Protein AF-A0A849E4U0-F1 (afdb_monomer_lite)

Foldseek 3Di:
DDDPPVVVVVVVVVVVVLVVVLVVCVVVLVVVLVVLVVVVVVCCVPPVQLQDLVVQLVVVVVDDDPDPVVNVVSSCRSVVVVVVSVVVNVVSVVVNVVSVVVVVVVVVVVVVVVVVVD

pLDDT: mean 74.29, std 11.2, range [46.97, 92.69]

Sequence (118 aa):
MPTKHSNSDNNLQFIENRRRLIDAWRWAGSLSLLGLLAFILWLWYSNPILINPFGTIAAIESGSMPDTSMVIMAAMLPVIFILTLFLILLLLVLVTVSLNNEKRYMSIIDTLSDNDKV

Structure (mmCIF, N/CA/C/O backbone):
data_AF-A0A849E4U0-F1
#
_entry.id   AF-A0A849E4U0-F1
#
loop_
_atom_site.group_PDB
_atom_site.id
_atom_site.type_symbol
_atom_site.label_atom_id
_atom_site.label_alt_id
_atom_site.label_comp_id
_atom_site.label_asym_id
_atom_site.label_entity_id
_atom_site.label_seq_id
_atom_site.pdbx_PDB_ins_code
_atom_site.Cartn_x
_atom_site.Cartn_y
_atom_site.Cartn_z
_atom_site.occupancy
_atom_site.B_iso_or_equiv
_atom_site.auth_seq_id
_atom_site.auth_comp_id
_atom_site.auth_asym_id
_atom_site.auth_atom_id
_atom_site.pdbx_PDB_model_num
ATOM 1 N N . MET A 1 1 ? -8.733 13.817 48.796 1.00 46.97 1 MET A N 1
ATOM 2 C CA . MET A 1 1 ? -8.933 12.563 48.038 1.00 46.97 1 MET A CA 1
ATOM 3 C C . MET A 1 1 ? -9.868 12.802 46.851 1.00 46.97 1 MET A C 1
ATOM 5 O O . MET A 1 1 ? -11.076 12.720 47.019 1.00 46.97 1 MET A O 1
ATOM 9 N N . PRO A 1 2 ? -9.338 13.132 45.666 1.00 55.28 2 PRO A N 1
ATOM 10 C CA . PRO A 1 2 ? -9.996 12.868 44.378 1.00 55.28 2 PRO A CA 1
ATOM 11 C C . PRO A 1 2 ? -9.083 11.911 43.561 1.00 55.28 2 PRO A C 1
ATOM 13 O O . PRO A 1 2 ? -7.886 11.876 43.813 1.00 55.28 2 PRO A O 1
ATOM 16 N N . THR A 1 3 ? -9.513 10.994 42.689 1.00 49.28 3 THR A N 1
ATOM 17 C CA . THR A 1 3 ? -9.982 11.252 41.312 1.00 49.28 3 THR A CA 1
ATOM 18 C C . THR A 1 3 ? -10.331 9.916 40.599 1.00 49.28 3 THR A C 1
ATOM 20 O O . THR A 1 3 ? -9.871 9.655 39.491 1.00 49.28 3 THR A O 1
ATOM 23 N N . LYS A 1 4 ? -11.135 9.012 41.186 1.00 53.06 4 LYS A N 1
ATOM 24 C CA . LYS A 1 4 ? -11.465 7.738 40.493 1.00 53.06 4 LYS A CA 1
ATOM 25 C C . LYS A 1 4 ? -12.330 7.941 39.230 1.00 53.06 4 LYS A C 1
ATOM 27 O O . LYS A 1 4 ? -12.211 7.161 38.292 1.00 53.06 4 LYS A O 1
ATOM 32 N N . HIS A 1 5 ? -13.126 9.014 39.165 1.00 51.34 5 HIS A N 1
ATOM 33 C CA . HIS A 1 5 ? -13.988 9.307 38.008 1.00 51.34 5 HIS A CA 1
ATOM 34 C C . HIS A 1 5 ? -13.271 9.985 36.827 1.00 51.34 5 HIS A C 1
ATOM 36 O O . HIS A 1 5 ? -13.560 9.645 35.686 1.00 51.34 5 HIS A O 1
ATOM 42 N N . SER A 1 6 ? -12.260 10.832 37.071 1.00 55.31 6 SER A N 1
ATOM 43 C CA . SER A 1 6 ? -11.541 11.544 35.993 1.00 55.31 6 SER A CA 1
ATOM 44 C C . SER A 1 6 ? -10.879 10.592 34.983 1.00 55.31 6 SER A C 1
ATOM 46 O O . SER A 1 6 ? -10.915 10.839 33.780 1.00 55.31 6 SER A O 1
ATOM 48 N N . ASN A 1 7 ? -10.331 9.457 35.431 1.00 56.75 7 ASN A N 1
ATOM 49 C CA . ASN A 1 7 ? -9.714 8.494 34.512 1.00 56.75 7 ASN A CA 1
ATOM 50 C C . ASN A 1 7 ? -10.741 7.729 33.662 1.00 56.75 7 ASN A C 1
ATOM 52 O O . ASN A 1 7 ? -10.435 7.381 32.527 1.00 56.75 7 ASN A O 1
ATOM 56 N N . SER A 1 8 ? -11.947 7.476 34.180 1.00 60.38 8 SER A N 1
ATOM 57 C CA . SER A 1 8 ? -12.981 6.721 33.458 1.00 60.38 8 SER A CA 1
ATOM 58 C C . SER A 1 8 ? -13.527 7.510 32.268 1.00 60.38 8 SER A C 1
ATOM 60 O O . SER A 1 8 ? -13.617 6.980 31.162 1.00 60.38 8 SER A O 1
A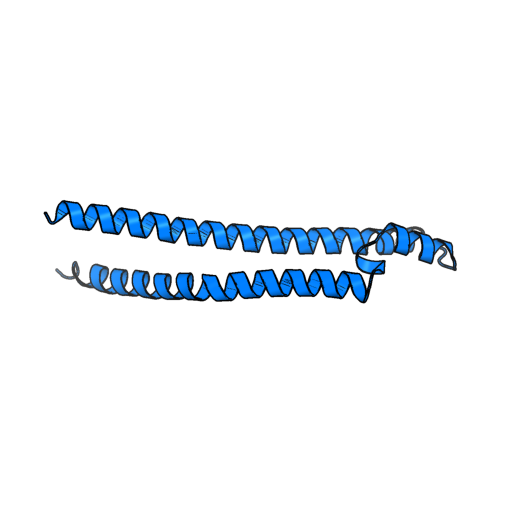TOM 62 N N . ASP A 1 9 ? -13.826 8.792 32.479 1.00 59.62 9 ASP A N 1
ATOM 63 C CA . ASP A 1 9 ? -14.437 9.645 31.455 1.00 59.62 9 ASP A CA 1
ATOM 64 C C . ASP A 1 9 ? -13.437 9.994 30.343 1.00 59.62 9 ASP A C 1
ATOM 66 O O . ASP A 1 9 ? -13.778 9.985 29.159 1.00 59.62 9 ASP A O 1
ATOM 70 N N . ASN A 1 10 ? -12.167 10.203 30.711 1.00 63.84 10 ASN A N 1
ATOM 71 C CA . ASN A 1 10 ? -11.082 10.369 29.747 1.00 63.84 10 ASN A CA 1
AT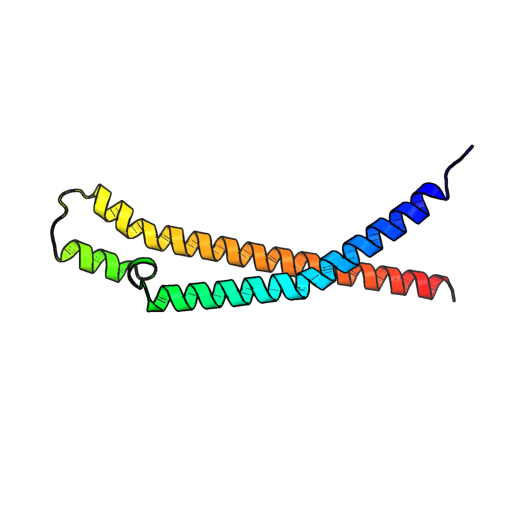OM 72 C C . ASN A 1 10 ? -10.866 9.087 28.927 1.00 63.84 10 ASN A C 1
ATOM 74 O O . ASN A 1 10 ? -10.758 9.154 27.703 1.00 63.84 10 ASN A O 1
ATOM 78 N N . ASN A 1 11 ? -10.861 7.911 29.566 1.00 62.22 11 ASN A N 1
ATOM 79 C CA . ASN A 1 11 ? -10.690 6.631 28.871 1.00 62.22 11 ASN A CA 1
ATOM 80 C C . ASN A 1 11 ? -11.810 6.358 27.860 1.00 62.22 11 ASN A C 1
ATOM 82 O O . ASN A 1 11 ? -11.523 5.904 26.753 1.00 62.22 11 ASN A O 1
ATOM 86 N N . LEU A 1 12 ? -13.061 6.680 28.198 1.00 65.50 12 LEU A N 1
ATOM 87 C CA . LEU A 1 12 ? -14.193 6.540 27.278 1.00 65.50 12 LEU A CA 1
ATOM 88 C C . LEU A 1 12 ? -14.032 7.434 26.039 1.00 65.50 12 LEU A C 1
ATOM 90 O O . LEU A 1 12 ? -14.172 6.949 24.916 1.00 65.50 12 LEU A O 1
ATOM 94 N N . GLN A 1 13 ? -13.628 8.698 26.215 1.00 68.81 13 GLN A N 1
ATOM 95 C CA . GLN A 1 13 ? -13.357 9.595 25.083 1.00 68.81 13 GLN A CA 1
ATOM 96 C C . GLN A 1 13 ? -12.170 9.131 24.221 1.00 68.81 13 GLN A C 1
ATOM 98 O O . GLN A 1 13 ? -12.217 9.237 22.992 1.00 68.81 13 GLN A O 1
ATOM 103 N N . PHE A 1 14 ? -11.112 8.578 24.826 1.00 69.12 14 PHE A N 1
ATOM 104 C CA . PHE A 1 14 ? -9.985 8.009 24.077 1.00 69.12 14 PHE A CA 1
ATOM 105 C C . PHE A 1 14 ? -10.394 6.786 23.247 1.00 69.12 14 PHE A C 1
ATOM 107 O O . PHE A 1 14 ? -9.951 6.650 22.102 1.00 69.12 14 PHE A O 1
ATOM 114 N N . ILE A 1 15 ? -11.244 5.914 23.793 1.00 69.38 15 ILE A N 1
ATOM 115 C CA . ILE A 1 15 ? -11.758 4.729 23.094 1.00 69.38 15 ILE A CA 1
ATOM 116 C C . ILE A 1 15 ? -12.645 5.146 21.916 1.00 69.38 15 ILE A C 1
ATOM 118 O O . ILE A 1 15 ? -12.499 4.620 20.811 1.00 69.38 15 ILE A O 1
ATOM 122 N N . GLU A 1 16 ? -13.514 6.136 22.108 1.00 72.88 16 GLU A N 1
ATOM 123 C CA . GLU A 1 16 ? -14.452 6.573 21.075 1.00 72.88 16 GLU A CA 1
ATOM 124 C C . GLU A 1 16 ? -13.762 7.309 19.914 1.00 72.88 16 GLU A C 1
ATOM 126 O O . GLU A 1 16 ? -14.062 7.055 18.742 1.00 72.88 16 GLU A O 1
ATOM 131 N N . ASN A 1 17 ? -12.748 8.129 20.209 1.00 72.88 17 ASN A N 1
ATOM 132 C CA . ASN A 1 17 ? -11.903 8.739 19.180 1.00 72.88 17 ASN A CA 1
ATOM 133 C C . ASN A 1 17 ? -11.123 7.686 18.382 1.00 72.88 17 ASN A C 1
ATOM 135 O O . ASN A 1 17 ? -11.088 7.750 17.152 1.00 72.88 17 ASN A O 1
ATOM 139 N N . ARG A 1 18 ? -10.549 6.675 19.051 1.00 70.81 18 ARG A N 1
ATOM 140 C CA . ARG A 1 18 ? -9.873 5.559 18.367 1.00 70.81 18 ARG A CA 1
ATOM 141 C C . ARG A 1 18 ? -10.834 4.786 17.469 1.00 70.81 18 ARG A C 1
ATOM 143 O O . ARG A 1 18 ? -10.486 4.500 16.329 1.00 70.81 18 ARG A O 1
ATOM 150 N N . ARG A 1 19 ? -12.062 4.521 17.923 1.00 71.44 19 ARG A N 1
ATOM 151 C CA . ARG A 1 19 ? -13.085 3.824 17.129 1.00 71.44 19 ARG A CA 1
ATOM 152 C C . ARG A 1 19 ? -13.394 4.555 15.820 1.00 71.44 19 ARG A C 1
ATOM 154 O O . ARG A 1 19 ? -13.405 3.926 14.764 1.00 71.44 19 ARG A O 1
ATOM 161 N N . ARG A 1 20 ? -13.543 5.885 15.867 1.00 74.50 20 ARG A N 1
ATOM 162 C CA . ARG A 1 20 ? -13.741 6.721 14.668 1.00 74.50 20 ARG A CA 1
ATOM 163 C C . ARG A 1 20 ? -12.543 6.686 13.724 1.00 74.50 20 ARG A C 1
ATOM 165 O O . ARG A 1 20 ? -12.741 6.570 12.517 1.00 74.50 20 ARG A O 1
ATOM 172 N N . LEU A 1 21 ? -11.317 6.736 14.255 1.00 72.81 21 LEU A N 1
ATOM 173 C CA . LEU A 1 21 ? -10.105 6.590 13.442 1.00 72.81 21 LEU A CA 1
ATOM 174 C C . LEU A 1 21 ? -10.071 5.228 12.740 1.00 72.81 21 LEU A C 1
ATOM 176 O O . LEU A 1 21 ? -9.798 5.172 11.547 1.00 72.81 21 LEU A O 1
ATOM 180 N N . ILE A 1 22 ? -10.399 4.143 13.443 1.00 74.50 22 ILE A N 1
ATOM 181 C CA . ILE A 1 22 ? -10.374 2.788 12.880 1.00 74.50 22 ILE A CA 1
ATOM 182 C C . ILE A 1 22 ? -11.480 2.588 11.823 1.00 74.50 22 ILE A C 1
ATOM 184 O O . ILE A 1 22 ? -11.284 1.871 10.836 1.00 74.50 22 ILE A O 1
ATOM 188 N N . ASP A 1 23 ? -12.654 3.198 11.995 1.00 74.62 23 ASP A N 1
ATOM 189 C CA . ASP A 1 23 ? -13.731 3.144 10.997 1.00 74.62 23 ASP A CA 1
ATOM 190 C C . ASP A 1 23 ? -13.437 4.003 9.762 1.00 74.62 23 ASP A C 1
ATOM 192 O O . ASP A 1 23 ? -13.621 3.531 8.637 1.00 74.62 23 ASP A O 1
ATOM 196 N N . ALA A 1 24 ? -12.886 5.206 9.941 1.00 77.81 24 ALA A N 1
ATOM 197 C CA . ALA A 1 24 ? -12.401 6.025 8.832 1.00 77.81 24 ALA A CA 1
AT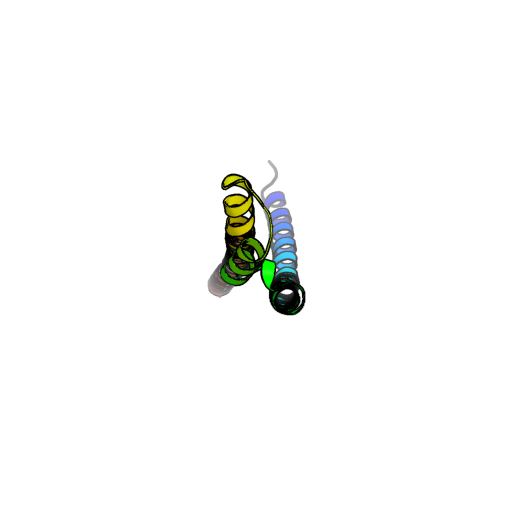OM 198 C C . ALA A 1 24 ? -11.241 5.339 8.088 1.00 77.81 24 ALA A C 1
ATOM 200 O O . ALA A 1 24 ? -11.171 5.385 6.858 1.00 77.81 24 ALA A O 1
ATOM 201 N N . TRP A 1 25 ? -10.372 4.626 8.814 1.00 74.19 25 TRP A N 1
ATOM 202 C CA . TRP A 1 25 ? -9.244 3.906 8.229 1.00 74.19 25 TRP A CA 1
ATOM 203 C C . TRP A 1 25 ? -9.662 2.741 7.332 1.00 74.19 25 TRP A C 1
ATOM 205 O O . TRP A 1 25 ? -8.947 2.417 6.393 1.00 74.19 25 TRP A O 1
ATOM 215 N N . ARG A 1 26 ? -10.837 2.129 7.535 1.00 75.38 26 ARG A N 1
ATOM 216 C CA . ARG A 1 26 ? -11.344 1.112 6.592 1.00 75.38 26 ARG A CA 1
ATOM 217 C C . ARG A 1 26 ? -11.517 1.685 5.187 1.00 75.38 26 ARG A C 1
ATOM 219 O O . ARG A 1 26 ? -11.155 1.027 4.213 1.00 75.38 26 ARG A O 1
ATOM 226 N N . TRP A 1 27 ? -12.035 2.907 5.095 1.00 77.50 27 TRP A N 1
ATOM 227 C CA . TRP A 1 27 ? -12.191 3.614 3.827 1.00 77.50 27 TRP A CA 1
ATOM 228 C C . TRP A 1 27 ? -10.862 4.167 3.327 1.00 77.50 27 TRP A C 1
ATOM 230 O O . TRP A 1 27 ? -10.505 3.908 2.183 1.00 77.50 27 TRP A O 1
ATOM 240 N N . ALA A 1 28 ? -10.098 4.853 4.181 1.00 81.81 28 ALA A N 1
ATOM 241 C CA . ALA A 1 28 ? -8.818 5.443 3.791 1.00 81.81 28 ALA A CA 1
ATOM 242 C C . ALA A 1 28 ? -7.782 4.381 3.381 1.00 81.81 28 ALA A C 1
ATOM 244 O O . ALA A 1 28 ? -7.089 4.551 2.380 1.00 81.81 28 ALA A O 1
ATOM 245 N N . GLY A 1 29 ? -7.714 3.261 4.102 1.00 81.31 29 GLY A N 1
ATOM 246 C CA . GLY A 1 29 ? -6.846 2.124 3.808 1.00 81.31 29 GLY A CA 1
ATOM 247 C C . GLY A 1 29 ? -7.248 1.406 2.523 1.00 81.31 29 GLY A C 1
ATOM 248 O O . GLY A 1 29 ? -6.392 1.173 1.674 1.00 81.31 29 GLY A O 1
ATOM 249 N N . SER A 1 30 ? -8.546 1.138 2.322 1.00 82.44 30 SER A N 1
ATOM 250 C CA . SER A 1 30 ? -9.031 0.549 1.062 1.00 82.44 30 SER A CA 1
ATOM 251 C C . SER A 1 30 ? -8.773 1.476 -0.124 1.00 82.44 30 SER A C 1
ATOM 253 O O . SER A 1 30 ? -8.271 1.021 -1.145 1.00 82.44 30 SER A O 1
ATOM 255 N N . LEU A 1 31 ? -9.050 2.776 0.018 1.00 88.12 31 LEU A N 1
ATOM 256 C CA . LEU A 1 31 ? -8.804 3.772 -1.025 1.00 88.12 31 LEU A CA 1
ATOM 257 C C . LEU A 1 31 ? -7.309 3.900 -1.340 1.00 88.12 31 LEU A C 1
ATOM 259 O O . LEU A 1 31 ? -6.941 3.965 -2.507 1.00 88.12 31 LEU A O 1
ATOM 263 N N . SER A 1 32 ? -6.449 3.872 -0.318 1.00 84.06 32 SER A N 1
ATOM 264 C CA . SER A 1 32 ? -4.992 3.890 -0.489 1.00 84.06 32 SER A CA 1
ATOM 265 C C . SER A 1 32 ? -4.491 2.638 -1.202 1.00 84.06 32 SER A C 1
ATOM 267 O O . SER A 1 32 ? -3.657 2.741 -2.093 1.00 84.06 32 SER A O 1
ATOM 269 N N . LEU A 1 33 ? -5.023 1.460 -0.863 1.00 85.75 33 LEU A N 1
ATOM 270 C CA . LEU A 1 33 ? -4.648 0.200 -1.504 1.00 85.75 33 LEU A CA 1
ATOM 271 C C . LEU A 1 33 ? -5.090 0.159 -2.974 1.00 85.75 33 LEU A C 1
ATOM 273 O O . LEU A 1 33 ? -4.320 -0.232 -3.849 1.00 85.75 33 LEU A O 1
ATOM 277 N N . LEU A 1 34 ? -6.317 0.608 -3.250 1.00 89.62 34 LEU A N 1
ATOM 278 C CA . LEU A 1 34 ? -6.876 0.689 -4.599 1.00 89.62 34 LEU A CA 1
ATOM 279 C C . LEU A 1 34 ? -6.120 1.730 -5.436 1.00 89.62 34 LEU A C 1
ATOM 281 O O . LEU A 1 34 ? -5.769 1.462 -6.582 1.00 89.62 34 LEU A O 1
ATOM 285 N N . GLY A 1 35 ? -5.790 2.878 -4.839 1.00 89.81 35 GLY A N 1
ATOM 286 C CA . GLY A 1 35 ? -4.948 3.906 -5.446 1.00 89.81 35 GLY A CA 1
ATOM 287 C C . GLY A 1 35 ? -3.537 3.404 -5.749 1.00 89.81 35 GLY A C 1
ATOM 288 O O . GLY A 1 35 ? -3.030 3.650 -6.838 1.00 89.81 35 GLY A O 1
ATOM 289 N N . LEU A 1 36 ? -2.927 2.640 -4.839 1.00 87.19 36 LEU A N 1
ATOM 290 C CA . LEU A 1 36 ? -1.613 2.030 -5.050 1.00 87.19 36 LEU A CA 1
ATOM 291 C C . LEU A 1 36 ? -1.650 1.004 -6.191 1.00 87.19 36 LEU A C 1
ATOM 293 O O . LEU A 1 36 ? -0.782 1.025 -7.056 1.00 87.19 36 LEU A O 1
ATOM 297 N N . LEU A 1 37 ? -2.675 0.150 -6.245 1.00 87.75 37 LEU A N 1
ATOM 298 C CA . LEU A 1 37 ? -2.875 -0.790 -7.352 1.00 87.75 37 LEU A CA 1
ATOM 299 C C . LEU A 1 37 ? -3.070 -0.070 -8.689 1.00 87.75 37 LEU A C 1
ATOM 301 O O . LEU A 1 37 ? -2.429 -0.428 -9.674 1.00 87.75 37 LEU A O 1
ATOM 305 N N . ALA A 1 38 ? -3.913 0.964 -8.721 1.00 90.50 38 ALA A N 1
ATOM 306 C CA . ALA A 1 38 ? -4.123 1.780 -9.911 1.00 90.50 38 ALA A CA 1
ATOM 307 C C . ALA A 1 38 ? -2.824 2.466 -10.354 1.00 90.50 38 ALA A C 1
ATOM 309 O O . ALA A 1 38 ? -2.517 2.482 -11.542 1.00 90.50 38 ALA A O 1
ATOM 310 N N . PHE A 1 39 ? -2.032 2.968 -9.405 1.00 86.31 39 PHE A N 1
ATOM 311 C CA . PHE A 1 39 ? -0.730 3.561 -9.676 1.00 86.31 39 PHE A CA 1
ATOM 312 C C . PHE A 1 39 ? 0.257 2.540 -10.251 1.00 86.31 39 PHE A C 1
ATOM 314 O O . PHE A 1 39 ? 0.912 2.837 -11.244 1.00 86.31 39 PHE A O 1
ATOM 321 N N . ILE A 1 40 ? 0.324 1.325 -9.697 1.00 83.94 40 ILE A N 1
ATOM 322 C CA . ILE A 1 40 ? 1.170 0.242 -10.221 1.00 83.94 40 ILE A CA 1
ATOM 323 C C . ILE A 1 40 ? 0.763 -0.115 -11.655 1.00 83.94 40 ILE A C 1
ATOM 325 O O . ILE A 1 40 ? 1.626 -0.199 -12.525 1.00 83.94 40 ILE A O 1
ATOM 329 N N . LEU A 1 41 ? -0.538 -0.289 -11.917 1.00 86.12 41 LEU A N 1
ATOM 330 C CA . LEU A 1 41 ? -1.060 -0.600 -13.253 1.00 86.12 41 LEU A CA 1
ATOM 331 C C . LEU A 1 41 ? -0.775 0.525 -14.252 1.00 86.12 41 LEU A C 1
ATOM 333 O O . LEU A 1 41 ? -0.352 0.266 -15.379 1.00 86.12 41 LEU A O 1
ATOM 337 N N . TRP A 1 42 ? -0.969 1.774 -13.830 1.00 86.81 42 TRP A N 1
ATOM 338 C CA . TRP A 1 42 ? -0.661 2.944 -14.643 1.00 86.81 42 TRP A CA 1
ATOM 339 C C . TRP A 1 42 ? 0.833 3.030 -14.960 1.00 86.81 42 TRP A C 1
ATOM 341 O O . TRP A 1 42 ? 1.207 3.265 -16.107 1.00 86.81 42 TRP A O 1
ATOM 351 N N . LEU A 1 43 ? 1.696 2.765 -13.978 1.00 82.06 43 LEU A N 1
ATOM 352 C CA . LEU A 1 4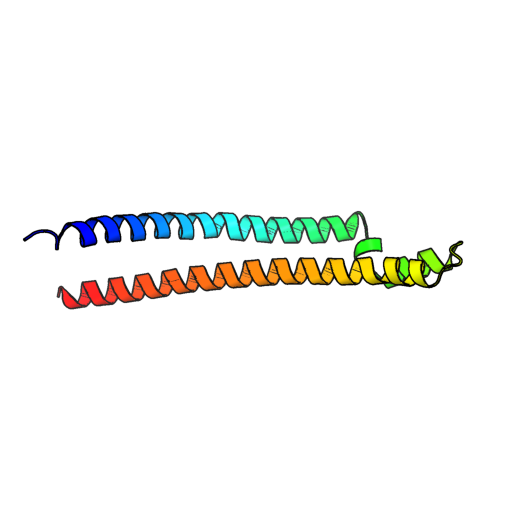3 ? 3.145 2.772 -14.163 1.00 82.06 43 LEU A CA 1
ATOM 353 C C . LEU A 1 43 ? 3.602 1.643 -15.096 1.00 82.06 43 LEU A C 1
ATOM 355 O O . LEU A 1 43 ? 4.491 1.862 -15.917 1.00 82.06 43 LEU A O 1
ATOM 359 N N . TRP A 1 44 ? 2.932 0.487 -15.045 1.00 79.12 44 TRP A N 1
ATOM 360 C CA . TRP A 1 44 ? 3.119 -0.623 -15.986 1.00 79.12 44 TRP A CA 1
ATOM 361 C C . TRP A 1 44 ? 2.831 -0.218 -17.434 1.00 79.12 44 TRP A C 1
ATOM 363 O O . TRP A 1 44 ? 3.582 -0.585 -18.335 1.00 79.12 44 TRP A O 1
ATOM 373 N N . TYR A 1 45 ? 1.771 0.563 -17.658 1.00 81.12 45 TYR A N 1
ATOM 374 C CA . TYR A 1 45 ? 1.386 1.019 -18.994 1.00 81.12 45 TYR A CA 1
ATOM 375 C C . TYR A 1 45 ? 2.246 2.187 -19.498 1.00 81.12 45 TYR A C 1
ATOM 377 O O . TYR A 1 45 ? 2.677 2.189 -20.647 1.00 81.12 45 TYR A O 1
ATOM 385 N N . SER A 1 46 ? 2.505 3.188 -18.653 1.00 79.31 46 SER A N 1
ATOM 386 C CA . SER A 1 46 ? 3.188 4.418 -19.068 1.00 79.31 46 SER A CA 1
ATOM 387 C C . SER A 1 46 ? 4.711 4.309 -19.088 1.00 79.31 46 SER A C 1
ATOM 389 O O . SER A 1 46 ? 5.337 4.952 -19.924 1.00 79.31 46 SER A O 1
ATOM 391 N N . ASN A 1 47 ? 5.325 3.537 -18.185 1.00 71.62 47 ASN A N 1
ATOM 392 C CA . ASN A 1 47 ? 6.783 3.472 -18.047 1.00 71.62 47 ASN A CA 1
ATOM 393 C C . ASN A 1 47 ? 7.268 2.033 -17.788 1.00 71.62 47 ASN A C 1
ATOM 395 O O . ASN A 1 47 ? 7.795 1.738 -16.711 1.00 71.62 47 ASN A O 1
ATOM 399 N N . PRO A 1 48 ? 7.161 1.130 -18.781 1.00 70.25 48 PRO A N 1
ATOM 400 C CA . PRO A 1 48 ? 7.547 -0.275 -18.623 1.00 70.25 48 PRO A CA 1
ATOM 401 C C . PRO A 1 48 ? 9.036 -0.462 -18.280 1.00 70.25 48 PRO A C 1
ATOM 403 O O . PRO A 1 48 ? 9.403 -1.460 -17.666 1.00 70.25 48 PRO A O 1
ATOM 406 N N . ILE A 1 49 ? 9.889 0.516 -18.607 1.00 66.44 49 ILE A N 1
ATOM 407 C CA . ILE A 1 49 ? 11.332 0.523 -18.305 1.00 66.44 49 ILE A CA 1
ATOM 408 C C . ILE A 1 49 ? 11.615 0.525 -16.791 1.00 66.44 49 ILE A C 1
ATOM 410 O O . ILE A 1 49 ? 12.641 0.003 -16.364 1.00 66.44 49 ILE A O 1
ATOM 414 N N . LEU A 1 50 ? 10.713 1.077 -15.971 1.00 63.66 50 LEU A N 1
ATOM 415 C CA . LEU A 1 50 ? 10.865 1.131 -14.509 1.00 63.66 50 LEU A CA 1
ATOM 416 C C . LEU A 1 50 ? 10.462 -0.170 -13.809 1.00 63.66 50 LEU A C 1
ATOM 418 O O . LEU A 1 50 ? 10.716 -0.318 -12.619 1.00 63.66 50 LEU A O 1
ATOM 422 N N . ILE A 1 51 ? 9.817 -1.098 -14.517 1.00 64.75 51 ILE A N 1
ATOM 423 C CA . ILE A 1 51 ? 9.314 -2.347 -13.929 1.00 64.75 51 ILE A CA 1
ATOM 424 C C . ILE A 1 51 ? 9.956 -3.570 -14.582 1.00 64.75 51 ILE A C 1
ATOM 426 O O . ILE A 1 51 ? 10.145 -4.587 -13.920 1.00 64.75 51 ILE A O 1
ATOM 430 N N . ASN A 1 52 ? 10.329 -3.482 -15.860 1.00 67.44 52 ASN A N 1
ATOM 431 C CA . ASN A 1 52 ? 10.997 -4.560 -16.571 1.00 67.44 52 ASN A CA 1
ATOM 432 C C . ASN A 1 52 ? 12.515 -4.310 -16.654 1.00 67.44 52 ASN A C 1
ATOM 434 O O . ASN A 1 52 ? 12.955 -3.626 -17.582 1.00 67.44 52 ASN A O 1
ATOM 438 N N . PRO A 1 53 ? 13.326 -4.911 -15.759 1.00 63.00 53 PRO A N 1
ATOM 439 C CA . PRO A 1 53 ? 14.777 -4.735 -15.773 1.00 63.00 53 PRO A CA 1
ATOM 440 C C . PRO A 1 53 ? 15.425 -5.249 -17.068 1.00 63.00 53 PRO A C 1
ATOM 442 O O . PRO A 1 53 ? 16.438 -4.707 -17.503 1.00 63.00 53 PRO A O 1
ATOM 445 N N . PHE A 1 54 ? 14.828 -6.245 -17.733 1.00 64.75 54 PHE A N 1
ATOM 446 C CA . PHE A 1 54 ? 15.329 -6.757 -19.013 1.00 64.75 54 PHE A CA 1
ATOM 447 C C . PHE A 1 54 ? 15.114 -5.758 -20.157 1.00 64.75 54 PHE A C 1
ATOM 449 O O . PHE A 1 54 ? 15.951 -5.660 -21.050 1.00 64.75 54 PHE A O 1
ATOM 456 N N . GLY A 1 55 ? 14.030 -4.975 -20.107 1.00 60.88 55 GLY A N 1
ATOM 457 C CA . GLY A 1 55 ? 13.777 -3.895 -21.065 1.00 60.88 55 GLY A CA 1
ATOM 458 C C . GLY A 1 55 ? 14.769 -2.741 -20.914 1.00 60.88 55 GLY A C 1
ATOM 459 O O . GLY A 1 55 ? 15.206 -2.171 -21.911 1.00 60.88 55 GLY A O 1
ATOM 460 N N . THR A 1 56 ? 15.176 -2.437 -19.680 1.00 63.12 56 THR A N 1
ATOM 461 C CA . THR A 1 56 ? 16.211 -1.438 -19.385 1.00 63.12 56 THR A CA 1
ATOM 462 C C . THR A 1 56 ? 17.576 -1.895 -19.901 1.00 63.12 56 THR A C 1
ATOM 464 O O . THR A 1 56 ? 18.254 -1.128 -20.575 1.00 63.12 56 THR A O 1
ATOM 467 N N . ILE A 1 57 ? 17.957 -3.154 -19.656 1.00 64.69 57 ILE A N 1
ATOM 468 C CA . ILE A 1 57 ? 19.233 -3.726 -20.123 1.00 64.69 57 ILE A CA 1
ATOM 469 C C . ILE A 1 57 ? 19.302 -3.751 -21.657 1.00 64.69 57 ILE A C 1
ATOM 471 O O . ILE A 1 57 ? 20.296 -3.302 -22.220 1.00 64.69 57 ILE A O 1
ATOM 475 N N . ALA A 1 58 ? 18.231 -4.177 -22.337 1.00 63.72 58 ALA A N 1
ATOM 476 C CA . ALA A 1 58 ? 18.174 -4.192 -23.801 1.00 63.72 58 ALA A CA 1
ATOM 477 C C . ALA A 1 58 ? 18.252 -2.779 -24.414 1.00 63.72 58 ALA A C 1
ATOM 479 O O . ALA A 1 58 ? 18.889 -2.581 -25.448 1.00 63.72 58 ALA A O 1
ATOM 480 N N . ALA A 1 59 ? 17.645 -1.776 -23.767 1.00 61.97 59 ALA A N 1
ATOM 481 C CA . ALA A 1 59 ? 17.752 -0.379 -24.189 1.00 61.97 59 ALA A CA 1
ATOM 482 C C . ALA A 1 59 ? 19.180 0.171 -24.005 1.00 61.97 59 ALA A C 1
ATOM 484 O O . ALA A 1 59 ? 19.669 0.899 -24.868 1.00 61.97 59 ALA A O 1
ATOM 485 N N . ILE A 1 60 ? 19.867 -0.224 -22.929 1.00 63.72 60 ILE A N 1
ATOM 486 C CA . ILE A 1 60 ? 21.255 0.163 -22.635 1.00 63.72 60 ILE A CA 1
ATOM 487 C C . ILE A 1 60 ? 22.246 -0.497 -23.606 1.00 63.72 60 ILE A C 1
ATOM 489 O O . ILE A 1 60 ? 23.163 0.169 -24.084 1.00 63.72 60 ILE A O 1
ATOM 493 N N . GLU A 1 61 ? 22.047 -1.774 -23.950 1.00 64.06 61 GLU A N 1
ATOM 494 C CA . GLU A 1 61 ? 22.851 -2.472 -24.966 1.00 64.06 61 GLU A CA 1
ATOM 495 C C . GLU A 1 61 ? 22.680 -1.862 -26.366 1.00 64.06 61 GLU A C 1
ATOM 497 O O . GLU A 1 61 ? 23.618 -1.876 -27.162 1.00 64.06 61 GLU A O 1
ATOM 502 N N . SER A 1 62 ? 21.510 -1.285 -26.665 1.00 64.50 62 SER A N 1
ATOM 503 C CA . SER A 1 62 ? 21.196 -0.745 -27.994 1.00 64.50 62 SER A CA 1
ATOM 504 C C . SER A 1 62 ? 21.856 0.601 -28.332 1.00 64.50 62 SER A C 1
ATOM 506 O O . SER A 1 62 ? 21.810 1.017 -29.491 1.00 64.50 62 SER A O 1
ATOM 508 N N . GLY A 1 63 ? 22.512 1.280 -27.381 1.00 60.16 63 GLY A N 1
ATOM 509 C CA . GLY A 1 63 ? 23.251 2.500 -27.707 1.00 60.16 63 GLY A CA 1
ATOM 510 C C . GLY A 1 63 ? 23.854 3.275 -26.533 1.00 60.16 63 GLY A C 1
ATOM 511 O O . GLY A 1 63 ? 23.176 4.073 -25.898 1.00 60.16 63 GLY A O 1
ATOM 512 N N . SER A 1 64 ? 25.184 3.173 -26.399 1.00 57.91 64 SER A N 1
ATOM 513 C CA . SER A 1 64 ? 26.088 4.252 -25.953 1.00 57.91 64 SER A CA 1
ATOM 514 C C . SER A 1 64 ? 26.105 4.655 -24.465 1.00 57.91 64 SER A C 1
ATOM 516 O O . SER A 1 64 ? 25.787 5.798 -24.143 1.00 57.91 64 SER A O 1
ATOM 518 N N . MET A 1 65 ? 26.656 3.820 -23.572 1.00 51.47 65 MET A N 1
ATOM 519 C CA . MET A 1 65 ? 27.232 4.307 -22.301 1.00 51.47 65 MET A CA 1
ATOM 520 C C . MET A 1 65 ? 28.465 3.479 -21.880 1.00 51.47 65 MET A C 1
ATOM 522 O O . MET A 1 65 ? 28.318 2.312 -21.515 1.00 51.47 65 MET A O 1
ATOM 526 N N . PRO A 1 66 ? 29.685 4.051 -21.924 1.00 55.41 66 PRO A N 1
ATOM 527 C CA . PRO A 1 66 ? 30.928 3.375 -21.563 1.00 55.41 66 PRO A CA 1
ATOM 528 C C . PRO A 1 66 ? 31.219 3.500 -20.061 1.00 55.41 66 PRO A C 1
ATOM 530 O O . PRO A 1 66 ? 32.281 3.970 -19.681 1.00 55.41 66 PRO A O 1
ATOM 533 N N . ASP A 1 67 ? 30.280 3.098 -19.204 1.00 61.34 67 ASP A N 1
ATOM 534 C CA . ASP A 1 67 ? 30.530 3.022 -17.764 1.00 61.34 67 ASP A CA 1
ATOM 535 C C . ASP A 1 67 ? 29.669 1.928 -17.136 1.00 61.34 67 ASP A C 1
ATOM 537 O O . ASP A 1 67 ? 28.458 2.071 -16.955 1.00 61.34 67 ASP A O 1
ATOM 541 N N . THR A 1 68 ? 30.304 0.817 -16.766 1.00 64.19 68 THR A N 1
ATOM 542 C CA . THR A 1 68 ? 29.685 -0.344 -16.103 1.00 64.19 68 THR A CA 1
ATOM 543 C C . THR A 1 68 ? 28.852 0.068 -14.880 1.00 64.19 68 THR A C 1
ATOM 545 O O . THR A 1 68 ? 27.820 -0.533 -14.586 1.00 64.19 68 THR A O 1
ATOM 548 N N . SER A 1 69 ? 29.253 1.148 -14.204 1.00 61.19 69 SER A N 1
ATOM 549 C CA . SER A 1 69 ? 28.540 1.758 -13.076 1.00 61.19 69 SER A CA 1
ATOM 550 C C . SER A 1 69 ? 27.162 2.314 -13.457 1.00 61.19 69 SER A C 1
ATOM 552 O O . SER A 1 69 ? 26.211 2.169 -12.691 1.00 61.19 69 SER A O 1
ATOM 554 N N . MET A 1 70 ? 27.025 2.912 -14.643 1.00 65.38 70 MET A N 1
ATOM 555 C CA . MET A 1 70 ? 25.770 3.499 -15.127 1.00 65.38 70 MET A CA 1
ATOM 556 C C . MET A 1 70 ? 24.758 2.411 -15.500 1.00 65.38 70 MET A C 1
ATOM 558 O O . MET A 1 70 ? 23.574 2.524 -15.182 1.00 65.38 70 MET A O 1
ATOM 562 N N . VAL A 1 71 ? 25.249 1.309 -16.075 1.00 69.25 71 VAL A N 1
ATOM 563 C CA . VAL A 1 71 ? 24.456 0.107 -16.374 1.00 69.25 71 VAL A CA 1
ATOM 564 C C . VAL A 1 71 ? 23.917 -0.526 -15.091 1.00 69.25 71 VAL A C 1
ATOM 566 O O . VAL A 1 71 ? 22.731 -0.843 -15.009 1.00 69.25 71 VAL A O 1
ATOM 569 N N . ILE A 1 72 ? 24.760 -0.659 -14.060 1.00 69.06 72 ILE A N 1
ATOM 570 C CA . ILE A 1 72 ? 24.347 -1.204 -12.760 1.00 69.06 72 ILE A CA 1
ATOM 571 C C . ILE A 1 72 ? 23.303 -0.297 -12.099 1.00 69.06 72 ILE A C 1
ATOM 573 O O . ILE A 1 72 ? 22.278 -0.793 -11.639 1.00 69.06 72 ILE A O 1
ATOM 577 N N . MET A 1 73 ? 23.512 1.024 -12.079 1.00 70.50 73 MET A N 1
ATOM 578 C CA . MET A 1 73 ? 22.536 1.962 -11.509 1.00 70.50 73 MET A CA 1
ATOM 579 C C . MET A 1 73 ? 21.185 1.901 -12.232 1.00 70.50 73 MET A C 1
ATOM 581 O O . MET A 1 73 ? 20.143 1.874 -11.578 1.00 70.50 73 MET A O 1
ATOM 585 N N . ALA A 1 74 ? 21.192 1.819 -13.564 1.00 72.88 74 ALA A N 1
ATOM 586 C CA . ALA A 1 74 ? 19.974 1.721 -14.357 1.00 72.88 74 ALA A CA 1
ATOM 587 C C . ALA A 1 74 ? 19.257 0.369 -14.185 1.00 72.88 74 ALA A C 1
ATOM 589 O O . ALA A 1 74 ? 18.032 0.339 -14.130 1.00 72.88 74 ALA A O 1
ATOM 590 N N . ALA A 1 75 ? 19.992 -0.736 -14.029 1.00 73.56 75 ALA A N 1
ATOM 591 C CA . ALA A 1 75 ? 19.413 -2.057 -13.768 1.00 73.56 75 ALA A CA 1
ATOM 592 C C . ALA A 1 75 ? 18.899 -2.223 -12.324 1.00 73.56 75 ALA A C 1
ATOM 594 O O . ALA A 1 75 ? 17.948 -2.968 -12.086 1.00 73.56 75 ALA A O 1
ATOM 595 N N . MET A 1 76 ? 19.499 -1.529 -11.352 1.00 77.69 76 MET A N 1
ATOM 596 C CA . MET A 1 76 ? 19.057 -1.541 -9.951 1.00 77.69 76 MET A CA 1
ATOM 597 C C . MET A 1 76 ? 17.822 -0.670 -9.706 1.00 77.69 76 MET A C 1
ATOM 599 O O . MET A 1 76 ? 17.074 -0.928 -8.764 1.00 77.69 76 MET A O 1
ATOM 603 N N . LEU A 1 77 ? 17.576 0.333 -10.550 1.00 80.44 77 LEU A N 1
ATOM 604 C CA . LEU A 1 77 ? 16.465 1.276 -10.400 1.00 80.44 77 LEU A CA 1
ATOM 605 C C . LEU A 1 77 ? 15.088 0.577 -10.385 1.00 80.44 77 LEU A C 1
ATOM 607 O O . LEU A 1 77 ? 14.338 0.796 -9.431 1.00 80.44 77 LEU A O 1
ATOM 611 N N . PRO A 1 78 ? 14.769 -0.331 -11.334 1.00 81.19 78 PRO A N 1
ATOM 612 C CA . PRO A 1 78 ? 13.538 -1.118 -11.297 1.00 81.19 78 PRO A CA 1
ATOM 613 C C . PRO A 1 78 ? 13.442 -2.022 -10.068 1.00 81.19 78 PRO A C 1
ATOM 615 O O . PRO A 1 78 ? 12.383 -2.139 -9.456 1.00 81.19 78 PRO A O 1
ATOM 618 N N . VAL A 1 79 ? 14.559 -2.642 -9.673 1.00 82.75 79 VAL A N 1
ATOM 619 C CA . VAL A 1 79 ? 14.609 -3.571 -8.535 1.00 82.75 79 VAL A CA 1
ATOM 620 C C . VAL A 1 79 ? 14.282 -2.846 -7.233 1.00 82.75 79 VAL A C 1
ATOM 622 O O . VAL A 1 79 ? 13.413 -3.289 -6.484 1.00 82.75 79 VAL A O 1
ATOM 625 N N . ILE A 1 80 ? 14.936 -1.708 -6.984 1.00 85.50 80 ILE A N 1
ATOM 626 C CA . ILE A 1 80 ? 14.684 -0.878 -5.802 1.00 85.50 80 ILE A CA 1
ATOM 627 C C . ILE A 1 80 ? 13.244 -0.368 -5.827 1.00 85.50 80 ILE A C 1
ATOM 629 O O . ILE A 1 80 ? 12.561 -0.449 -4.813 1.00 85.50 80 ILE A O 1
ATOM 633 N N . PHE A 1 81 ? 12.751 0.091 -6.980 1.00 84.81 81 PHE A N 1
ATOM 634 C CA . PHE A 1 81 ? 11.389 0.604 -7.107 1.00 84.81 81 PHE A CA 1
ATOM 635 C C . PHE A 1 81 ? 10.325 -0.452 -6.765 1.00 84.81 81 PHE A C 1
ATOM 637 O O . PHE A 1 81 ? 9.410 -0.180 -5.984 1.00 84.81 81 PHE A O 1
ATOM 644 N N . ILE A 1 82 ? 10.475 -1.679 -7.279 1.00 84.75 82 ILE A N 1
ATOM 645 C CA . ILE A 1 82 ? 9.596 -2.812 -6.953 1.00 84.75 82 ILE A CA 1
ATOM 646 C C . ILE A 1 82 ? 9.682 -3.151 -5.463 1.00 84.75 82 ILE A C 1
ATOM 648 O O . ILE A 1 82 ? 8.652 -3.358 -4.820 1.00 84.75 82 ILE A O 1
ATOM 652 N N . LEU A 1 83 ? 10.890 -3.180 -4.896 1.00 88.06 83 LEU A N 1
ATOM 653 C CA . LEU A 1 83 ? 11.106 -3.495 -3.484 1.00 88.06 83 LEU A CA 1
ATOM 654 C C . LEU A 1 83 ? 10.461 -2.439 -2.573 1.00 88.06 83 LEU A C 1
ATOM 656 O O . LEU A 1 83 ? 9.783 -2.789 -1.608 1.00 88.06 83 LEU A O 1
ATOM 660 N N . THR A 1 84 ? 10.587 -1.154 -2.910 1.00 88.06 84 THR A N 1
ATOM 661 C CA . THR A 1 84 ? 9.928 -0.054 -2.194 1.00 88.06 84 THR A CA 1
ATOM 662 C C . THR A 1 84 ? 8.407 -0.156 -2.282 1.00 88.06 84 THR A C 1
ATOM 664 O O . THR A 1 84 ? 7.735 -0.053 -1.257 1.00 88.06 84 THR A O 1
ATOM 667 N N . LEU A 1 85 ? 7.849 -0.406 -3.472 1.00 87.31 85 LEU A N 1
ATOM 668 C CA . LEU A 1 85 ? 6.408 -0.623 -3.644 1.00 87.31 85 LEU A CA 1
ATOM 669 C C . LEU A 1 85 ? 5.910 -1.807 -2.813 1.00 87.31 85 LEU A C 1
ATOM 671 O O . LEU A 1 85 ? 4.878 -1.707 -2.148 1.00 87.31 85 LEU A O 1
ATOM 675 N N . PHE A 1 86 ? 6.662 -2.906 -2.814 1.00 88.00 86 PHE A N 1
ATOM 676 C CA . PHE A 1 86 ? 6.353 -4.084 -2.018 1.00 88.00 86 PHE A CA 1
ATOM 677 C C . PHE A 1 86 ? 6.372 -3.780 -0.516 1.00 88.00 86 PHE A C 1
ATOM 679 O O . PHE A 1 86 ? 5.452 -4.174 0.198 1.00 88.00 86 PHE A O 1
ATOM 686 N N . LEU A 1 87 ? 7.366 -3.029 -0.032 1.00 92.69 87 LEU A N 1
ATOM 687 C CA . LEU A 1 87 ? 7.436 -2.587 1.363 1.00 92.69 87 LEU A CA 1
ATOM 688 C C . LEU A 1 87 ? 6.235 -1.721 1.755 1.00 92.69 87 LEU A C 1
ATOM 690 O O . LEU A 1 87 ? 5.636 -1.949 2.803 1.00 92.69 87 LEU A O 1
ATOM 694 N N . ILE A 1 88 ? 5.856 -0.757 0.912 1.00 89.81 88 ILE A N 1
ATOM 695 C CA . ILE A 1 88 ? 4.684 0.097 1.152 1.00 89.81 88 ILE A CA 1
ATOM 696 C C . ILE A 1 88 ? 3.413 -0.755 1.217 1.00 89.81 88 ILE A C 1
ATOM 698 O O . ILE A 1 88 ? 2.610 -0.595 2.138 1.00 89.81 88 ILE A O 1
ATOM 702 N N . LEU A 1 89 ? 3.245 -1.690 0.279 1.00 87.81 89 LEU A N 1
ATOM 703 C CA . LEU A 1 89 ? 2.113 -2.611 0.265 1.00 87.81 89 LEU A CA 1
ATOM 704 C C . LEU A 1 89 ? 2.071 -3.461 1.544 1.00 87.81 89 LEU A C 1
ATOM 706 O O . LEU A 1 89 ? 1.023 -3.562 2.179 1.00 87.81 89 LEU A O 1
ATOM 710 N N . LEU A 1 90 ? 3.209 -4.029 1.952 1.00 91.62 90 LEU A N 1
ATOM 711 C CA . LEU A 1 90 ? 3.326 -4.838 3.163 1.00 91.62 90 LEU A CA 1
ATOM 712 C C . LEU A 1 90 ? 2.949 -4.033 4.412 1.00 91.62 90 LEU A C 1
ATOM 714 O O . LEU A 1 90 ? 2.184 -4.518 5.245 1.00 91.62 90 LEU A O 1
ATOM 718 N N . LEU A 1 91 ? 3.438 -2.796 4.530 1.00 91.12 91 LEU A N 1
ATOM 719 C CA . LEU A 1 91 ? 3.094 -1.907 5.639 1.00 91.12 91 LEU A CA 1
ATOM 720 C C . LEU A 1 91 ? 1.598 -1.581 5.658 1.00 91.12 91 LEU A C 1
ATOM 722 O O . LEU A 1 91 ? 0.978 -1.660 6.716 1.00 91.12 91 LEU A O 1
ATOM 726 N N . LEU A 1 92 ? 0.994 -1.277 4.506 1.00 87.00 92 LEU A N 1
ATOM 727 C CA . LEU A 1 92 ? -0.448 -1.028 4.416 1.00 87.00 92 LEU A CA 1
ATOM 728 C C . LEU A 1 92 ? -1.266 -2.247 4.853 1.00 87.00 92 LEU A C 1
ATOM 730 O O . LEU A 1 92 ? -2.236 -2.103 5.603 1.00 87.00 92 LEU A O 1
ATOM 734 N N . VAL A 1 93 ? -0.862 -3.447 4.431 1.00 85.81 93 VAL A N 1
ATOM 735 C CA . VAL A 1 93 ? -1.505 -4.697 4.853 1.00 85.81 93 VAL A CA 1
ATOM 736 C C . VAL A 1 93 ? -1.351 -4.896 6.360 1.00 85.81 93 VAL A C 1
ATOM 738 O O . VAL A 1 93 ? -2.350 -5.134 7.035 1.00 85.81 93 VAL A O 1
ATOM 741 N N . LEU A 1 94 ? -0.146 -4.735 6.914 1.00 89.00 94 LEU A N 1
ATOM 742 C CA . LEU A 1 94 ? 0.102 -4.886 8.350 1.00 89.00 94 LEU A CA 1
ATOM 743 C C . LEU A 1 94 ? -0.707 -3.898 9.190 1.00 89.00 94 LEU A C 1
ATOM 745 O O . LEU A 1 94 ? -1.313 -4.301 10.181 1.00 89.00 94 LEU A O 1
ATOM 749 N N . VAL A 1 95 ? -0.771 -2.627 8.788 1.00 86.81 95 VAL A N 1
ATOM 750 C CA . VAL A 1 95 ? -1.590 -1.617 9.473 1.00 86.81 95 VAL A CA 1
ATOM 751 C C . VAL A 1 95 ? -3.066 -2.011 9.421 1.00 86.81 95 VAL A C 1
ATOM 753 O O . VAL A 1 95 ? -3.753 -1.966 10.439 1.00 86.81 95 VAL A O 1
ATOM 756 N N . THR A 1 96 ? -3.549 -2.469 8.265 1.00 82.12 96 THR A N 1
ATOM 757 C CA . THR A 1 96 ? -4.941 -2.915 8.108 1.00 82.12 96 THR A CA 1
ATOM 758 C C . THR A 1 96 ? -5.253 -4.119 9.000 1.00 82.12 96 THR A C 1
ATOM 760 O O . THR A 1 96 ? -6.282 -4.136 9.675 1.00 82.12 96 THR A O 1
ATOM 763 N N . VAL A 1 97 ? -4.353 -5.105 9.058 1.00 85.56 97 VAL A N 1
ATOM 764 C CA . VAL A 1 97 ? -4.479 -6.284 9.929 1.00 85.56 97 VAL A CA 1
ATOM 765 C C . VAL A 1 97 ? -4.445 -5.886 11.405 1.00 85.56 97 VAL A C 1
ATOM 767 O O . VAL A 1 97 ? -5.287 -6.345 12.175 1.00 85.56 97 VAL A O 1
ATOM 770 N N . SER A 1 98 ? -3.521 -5.006 11.798 1.00 85.06 98 SER A N 1
ATOM 771 C CA . SER A 1 98 ? -3.387 -4.516 13.174 1.00 85.06 98 SER A CA 1
ATOM 772 C C . SER A 1 98 ? -4.681 -3.860 13.663 1.00 85.06 98 SER A C 1
ATOM 774 O O . SER A 1 98 ? -5.229 -4.230 14.701 1.00 85.06 98 SER A O 1
ATOM 776 N N . LEU A 1 99 ? -5.246 -2.968 12.850 1.00 80.88 99 LEU A N 1
ATOM 777 C CA . LEU A 1 99 ? -6.488 -2.267 13.172 1.00 80.88 99 LEU A CA 1
ATOM 778 C C . LEU A 1 99 ? -7.711 -3.198 13.183 1.00 80.88 99 LEU A C 1
ATOM 780 O O . LEU A 1 99 ? -8.639 -3.005 13.971 1.00 80.88 99 LEU A O 1
ATOM 784 N N . ASN A 1 100 ? -7.724 -4.236 12.342 1.00 79.06 100 ASN A N 1
ATOM 785 C CA . ASN A 1 100 ? -8.780 -5.247 12.376 1.00 79.06 100 ASN A CA 1
ATOM 786 C C . ASN A 1 100 ? -8.702 -6.115 13.645 1.00 79.06 100 ASN A C 1
ATOM 788 O O . ASN A 1 100 ? -9.731 -6.464 14.227 1.00 79.06 100 ASN A O 1
ATOM 792 N N . ASN A 1 101 ? -7.488 -6.413 14.114 1.00 80.31 101 ASN A N 1
ATOM 793 C CA . ASN A 1 101 ? -7.280 -7.097 15.386 1.00 80.31 101 ASN A CA 1
ATOM 794 C C . ASN A 1 101 ? -7.748 -6.234 16.569 1.00 80.31 101 ASN A C 1
ATOM 796 O O . ASN A 1 101 ? -8.440 -6.754 17.442 1.00 80.31 101 ASN A O 1
ATOM 800 N N . GLU A 1 102 ? -7.471 -4.924 16.578 1.00 80.06 102 GLU A N 1
ATOM 801 C CA . GLU A 1 102 ? -7.974 -4.007 17.618 1.00 80.06 102 GLU A CA 1
ATOM 802 C C . GLU A 1 102 ? -9.507 -4.020 17.723 1.00 80.06 102 GLU A C 1
ATOM 804 O O . GLU A 1 102 ? -10.052 -4.099 18.826 1.00 80.06 102 GLU A O 1
ATOM 809 N N . LYS A 1 103 ? -10.221 -4.028 16.588 1.00 76.25 103 LYS A N 1
ATOM 810 C CA . LYS A 1 103 ? -11.691 -4.163 16.570 1.00 76.25 103 LYS A CA 1
ATOM 811 C C . LYS A 1 103 ? -12.167 -5.452 17.221 1.00 76.25 103 LYS A C 1
ATOM 813 O O . LYS A 1 103 ? -13.133 -5.442 17.984 1.00 76.25 103 LYS A O 1
ATOM 818 N N . ARG A 1 104 ? -11.487 -6.558 16.922 1.00 77.31 104 ARG A N 1
ATOM 819 C CA . ARG A 1 104 ? -11.829 -7.868 17.474 1.00 77.31 104 ARG A CA 1
ATOM 820 C C . ARG A 1 104 ? -11.675 -7.877 18.994 1.00 77.31 104 ARG A C 1
ATOM 822 O O . ARG A 1 104 ? -12.597 -8.324 19.672 1.00 77.31 104 ARG A O 1
ATOM 829 N N . TYR A 1 105 ? -10.580 -7.331 19.526 1.00 79.19 105 TYR A N 1
ATOM 830 C CA . TYR A 1 105 ? -10.368 -7.239 20.974 1.00 79.19 105 TYR A CA 1
ATOM 831 C C . TYR A 1 105 ? -11.425 -6.378 21.669 1.00 79.19 105 TYR A C 1
ATOM 833 O O . TYR A 1 105 ? -11.954 -6.800 22.694 1.00 79.19 105 TYR A O 1
ATOM 841 N N . MET A 1 106 ? -11.799 -5.231 21.091 1.00 76.38 106 MET A N 1
ATOM 842 C CA . MET A 1 106 ? -12.877 -4.401 21.644 1.00 76.38 106 MET A CA 1
ATOM 843 C C . MET A 1 106 ? -14.213 -5.152 21.702 1.00 76.38 106 MET A C 1
ATOM 845 O O . MET A 1 106 ? -14.867 -5.131 22.737 1.00 76.38 106 MET A O 1
ATOM 849 N N . SER A 1 107 ? -14.579 -5.901 20.652 1.00 79.56 107 SER A N 1
ATOM 850 C CA . SER A 1 107 ? -15.833 -6.676 20.665 1.00 79.56 107 SER A CA 1
ATOM 851 C C . SER A 1 107 ? -15.861 -7.772 21.740 1.00 79.56 107 SER A C 1
ATOM 853 O O . SER A 1 107 ? -16.910 -8.051 22.316 1.00 79.56 107 SER A O 1
ATOM 855 N N . ILE A 1 108 ? -14.705 -8.379 22.034 1.00 79.94 108 ILE A N 1
ATOM 856 C CA . ILE A 1 108 ? -14.582 -9.408 23.073 1.00 79.94 108 ILE A CA 1
ATOM 857 C C . ILE A 1 108 ? -14.761 -8.774 24.456 1.00 79.94 108 ILE A C 1
ATOM 859 O O . ILE A 1 108 ? -15.480 -9.325 25.283 1.00 79.94 108 ILE A O 1
ATOM 863 N N . ILE A 1 109 ? -14.150 -7.608 24.693 1.00 79.94 109 ILE A N 1
ATOM 864 C CA . ILE A 1 109 ? -14.294 -6.867 25.954 1.00 79.94 109 ILE A CA 1
ATOM 865 C C . ILE A 1 109 ? -15.749 -6.439 26.167 1.00 79.94 109 ILE A C 1
ATOM 867 O O . ILE A 1 109 ? -16.276 -6.646 27.258 1.00 79.94 109 ILE A O 1
ATOM 871 N N . ASP A 1 110 ? -16.410 -5.912 25.132 1.00 80.69 110 ASP A N 1
ATOM 872 C CA . ASP A 1 110 ? -17.823 -5.522 25.202 1.00 80.69 110 ASP A CA 1
ATOM 873 C C . ASP A 1 110 ? -18.712 -6.726 25.557 1.00 80.69 110 ASP A C 1
ATOM 875 O O . ASP A 1 110 ? -19.545 -6.635 26.454 1.00 80.69 110 ASP A O 1
ATOM 879 N N . THR A 1 111 ? -18.479 -7.880 24.921 1.00 79.81 111 THR A N 1
ATOM 880 C CA . THR A 1 111 ? -19.242 -9.115 25.184 1.00 79.81 111 THR A CA 1
ATOM 881 C C . THR A 1 111 ? -19.044 -9.618 26.618 1.00 79.81 111 THR A C 1
ATOM 883 O O . THR A 1 111 ? -19.995 -10.055 27.262 1.00 79.81 111 THR A O 1
ATOM 886 N N . LEU A 1 112 ? -17.815 -9.558 27.142 1.00 79.62 112 LEU A N 1
ATOM 887 C CA . LEU A 1 112 ? -17.518 -9.965 28.518 1.00 79.62 112 LEU A CA 1
ATOM 888 C C . LEU A 1 112 ? -18.117 -8.995 29.544 1.00 79.62 112 LEU A C 1
ATOM 890 O O . LEU A 1 112 ? -18.649 -9.441 30.554 1.00 79.62 112 LEU A O 1
ATOM 894 N N . SER A 1 113 ? -18.066 -7.686 29.280 1.00 77.56 113 SER A N 1
ATOM 895 C CA . SER A 1 113 ? -18.661 -6.678 30.163 1.00 77.56 113 SER A CA 1
ATOM 896 C C . SER A 1 113 ? -20.189 -6.716 30.176 1.00 77.56 113 SER A C 1
ATOM 898 O O . SER A 1 113 ? -20.772 -6.256 31.156 1.00 77.56 113 SER A O 1
ATOM 900 N N . ASP A 1 114 ? -20.831 -7.164 29.099 1.00 78.50 114 ASP A N 1
ATOM 901 C CA . ASP A 1 114 ? -22.285 -7.338 29.038 1.00 78.50 114 ASP A CA 1
ATOM 902 C C . ASP A 1 114 ? -22.723 -8.593 29.806 1.00 78.50 114 ASP A C 1
ATOM 904 O O . ASP A 1 114 ? -23.661 -8.541 30.593 1.00 78.50 114 ASP A O 1
ATOM 908 N N . ASN A 1 115 ? -21.971 -9.691 29.672 1.00 77.19 115 ASN A N 1
ATOM 909 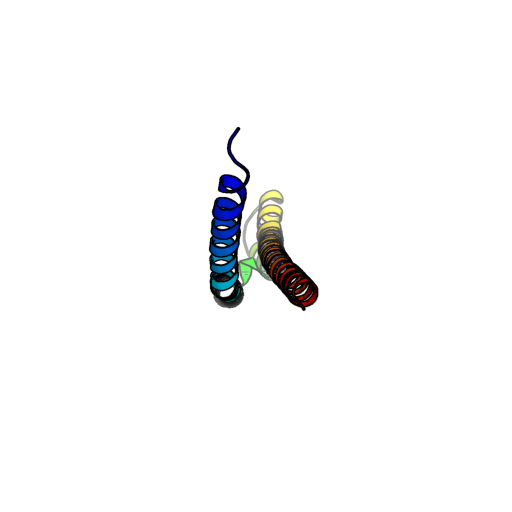C CA . ASN A 1 115 ? -22.231 -10.942 30.388 1.00 77.19 115 ASN A CA 1
ATOM 910 C C . ASN A 1 115 ? -22.032 -10.815 31.913 1.00 77.19 115 ASN A C 1
ATOM 912 O O . ASN A 1 115 ? -22.751 -11.441 32.675 1.00 77.19 115 ASN A O 1
ATOM 916 N N . ASP A 1 116 ? -21.103 -9.968 32.370 1.00 70.44 116 ASP A N 1
ATOM 917 C CA . ASP A 1 116 ? -20.887 -9.688 33.804 1.00 70.44 116 ASP A CA 1
ATOM 918 C C . ASP A 1 116 ? -21.996 -8.805 34.427 1.00 70.44 116 ASP A C 1
ATOM 920 O O . ASP A 1 116 ? -22.056 -8.632 35.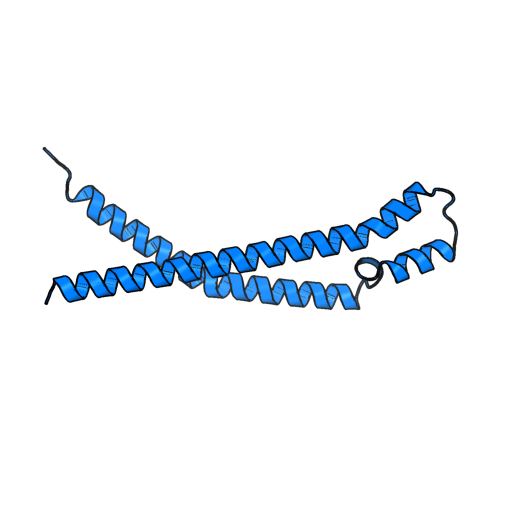643 1.00 70.44 116 ASP A O 1
ATOM 924 N N . LYS A 1 117 ? -22.875 -8.210 33.603 1.00 58.78 117 LYS A N 1
ATOM 925 C CA . LYS A 1 117 ? -24.018 -7.387 34.047 1.00 58.78 117 LYS A CA 1
ATOM 926 C C . LYS A 1 117 ? -25.340 -8.163 34.140 1.00 58.78 117 LYS A C 1
ATOM 928 O O . LYS A 1 117 ? -26.333 -7.563 34.560 1.00 58.78 117 LYS A O 1
ATOM 933 N N . VAL A 1 118 ? -25.362 -9.436 33.739 1.00 51.94 118 VAL A N 1
ATOM 934 C CA . VAL A 1 118 ? -26.524 -10.348 33.777 1.00 51.94 118 VAL A CA 1
ATOM 935 C C . VAL A 1 118 ? -26.412 -11.280 34.977 1.00 51.94 118 VAL A C 1
ATOM 937 O O . VAL A 1 118 ? -27.452 -11.481 35.643 1.00 51.94 118 VAL A O 1
#

Radius of gyration: 24.78 Å; chains: 1; bounding box: 58×24×76 Å

Secondary structure (DSSP, 8-state):
---HHHHHHHHHHHHHHHHHHHHHHHHHHHHHHHHHHHHHHHHHHH-GGGT-HHHHHHHHHTS----HHHHHHHHHHHHHHHHHHHHHHHHHHHHHHHHHHHHHHHHHHHHHHHHTT-